Protein AF-A0AAD4E0A7-F1 (afdb_monomer)

Sequence (97 aa):
MTLNGALDTVAQTIHDALIAQGKTPVIWEDAAVVARCFRIIQAPSNYFYLAYTFHPLANLTEAQYELVVGGEQILWSEQFGPQNVDPIVWPRAASSA

pLDDT: mean 83.66, std 12.06, range [45.91, 97.06]

Foldseek 3Di:
DDPLVVLLVVVVVVCVVQVVVVHDDDDDPVRPPPDDLADADEQDDQDLVSLLPDDPCPPHDPVSPVRYPYYDHDDDPPPDDPVCVVVSCPPNVVSRD

InterPro domains:
  IPR015883 Beta-hexosaminidase, catalytic domain [PF00728] (52-97)
  IPR017853 Glycoside hydrolase superfamily [SSF51445] (9-97)

Radius of gyration: 17.19 Å; Cα contacts (8 Å, |Δi|>4): 62; chains: 1; bounding box: 36×36×46 Å

Secondary structure (DSSP, 8-state):
--HHHHHHHHHHHHHHHHHHTTPPP---TTS---S---EEEE---SSHHHHHT--TTTT--HHHHTTEEEEE----GGG--TTTHHHHHTTGGGGG-

Nearest PDB structures (foldseek):
  1np0-assembly1_D  TM=8.996E-01  e=9.091E-03  Homo sapiens
  2gjx-assembly1_A  TM=8.364E-01  e=8.528E-03  Homo sapiens
  2gjx-assembly1_B  TM=9.415E-01  e=2.370E-02  Homo sapiens
  5oar-assembly1_B  TM=9.083E-01  e=3.707E-02  Aspergillus oryzae
  6p5n-assembly1_Aq  TM=2.909E-01  e=1.946E+00  Homo sapiens

Mean predicted aligned error: 6.36 Å

Organism: NCBI:txid1912939

Structure (mmCIF, N/CA/C/O backbone):
data_AF-A0AAD4E0A7-F1
#
_entry.id   AF-A0AAD4E0A7-F1
#
loop_
_atom_site.group_PDB
_atom_site.id
_atom_site.type_symbol
_atom_site.label_atom_id
_atom_site.label_alt_id
_atom_site.label_comp_id
_atom_site.label_asym_id
_atom_site.label_entity_id
_atom_site.label_seq_id
_atom_site.pdbx_PDB_ins_code
_atom_site.Cartn_x
_atom_site.Cartn_y
_atom_site.Cartn_z
_atom_site.occupancy
_atom_site.B_iso_or_equiv
_atom_site.auth_seq_id
_atom_site.auth_comp_id
_atom_site.auth_asym_id
_atom_site.auth_atom_id
_atom_site.pdbx_PDB_model_num
ATOM 1 N N . MET A 1 1 ? -5.009 18.600 26.041 1.00 73.81 1 MET A N 1
ATOM 2 C CA . MET A 1 1 ? -5.016 17.885 24.748 1.00 73.81 1 MET A CA 1
ATOM 3 C C . MET A 1 1 ? -3.635 18.037 24.137 1.00 73.81 1 MET A C 1
ATOM 5 O O . MET A 1 1 ? -3.151 19.160 24.081 1.00 73.81 1 MET A O 1
ATOM 9 N N . THR A 1 2 ? -2.959 16.938 23.804 1.00 93.56 2 THR A N 1
ATOM 10 C CA . THR A 1 2 ? -1.654 16.968 23.118 1.00 93.56 2 THR A CA 1
ATOM 11 C C . THR A 1 2 ? -1.871 17.062 21.607 1.00 93.56 2 THR A C 1
ATOM 13 O O . THR A 1 2 ? -2.963 16.748 21.137 1.00 93.56 2 THR A O 1
ATOM 16 N N . LEU A 1 3 ? -0.851 17.469 20.840 1.00 87.19 3 LEU A N 1
ATOM 17 C CA . LEU A 1 3 ? -0.919 17.462 19.371 1.00 87.19 3 LEU A CA 1
ATOM 18 C C . LEU A 1 3 ? -1.270 16.062 18.845 1.00 87.19 3 LEU A C 1
ATOM 20 O O . LEU A 1 3 ? -2.203 15.923 18.067 1.00 87.19 3 LEU A O 1
ATOM 24 N N . ASN A 1 4 ? -0.602 15.026 19.354 1.00 85.00 4 ASN A N 1
ATOM 25 C CA . ASN A 1 4 ? -0.876 13.644 18.955 1.00 85.00 4 ASN A CA 1
ATOM 26 C C . ASN A 1 4 ? -2.309 13.224 19.305 1.00 85.00 4 ASN A C 1
ATOM 28 O O . ASN A 1 4 ? -3.018 12.725 18.445 1.00 85.00 4 ASN A O 1
ATOM 32 N N . GLY A 1 5 ? -2.792 13.549 20.511 1.00 86.19 5 GLY A N 1
ATOM 33 C CA . GLY A 1 5 ? -4.180 13.263 20.879 1.00 86.19 5 GLY A CA 1
ATOM 34 C C . GLY A 1 5 ? -5.202 14.002 20.006 1.00 86.19 5 GLY A C 1
ATOM 35 O O . GLY A 1 5 ? -6.297 13.495 19.772 1.00 86.19 5 GLY A O 1
ATOM 36 N N . ALA A 1 6 ? -4.855 15.187 19.494 1.00 87.81 6 ALA A N 1
ATOM 37 C CA . ALA A 1 6 ? -5.683 15.910 18.535 1.00 87.81 6 ALA A CA 1
ATOM 38 C C . ALA A 1 6 ? -5.717 15.230 17.165 1.00 87.81 6 ALA A C 1
ATOM 40 O O . ALA A 1 6 ? -6.797 15.063 16.603 1.00 87.81 6 ALA A O 1
ATOM 41 N N . LEU A 1 7 ? -4.558 14.806 16.662 1.00 85.75 7 LEU A N 1
ATOM 42 C CA . LEU A 1 7 ? -4.442 14.084 15.396 1.00 85.75 7 LEU A CA 1
ATOM 43 C C . LEU A 1 7 ? -5.188 12.743 15.447 1.00 85.75 7 LEU A C 1
ATOM 45 O O . LEU A 1 7 ? -5.954 12.447 14.532 1.00 85.75 7 LEU A O 1
ATOM 49 N N . ASP A 1 8 ? -5.067 12.004 16.551 1.00 84.12 8 ASP A N 1
ATOM 50 C CA . ASP A 1 8 ? -5.788 10.745 16.765 1.00 84.12 8 ASP A CA 1
ATOM 51 C C . ASP A 1 8 ? -7.305 10.962 16.765 1.00 84.12 8 ASP A C 1
ATOM 53 O O . ASP A 1 8 ? -8.051 10.225 16.120 1.00 84.12 8 ASP A O 1
ATOM 57 N N . THR A 1 9 ? -7.772 12.016 17.443 1.00 89.25 9 THR A N 1
ATOM 58 C CA . THR A 1 9 ? -9.202 12.361 17.480 1.00 89.25 9 THR A CA 1
ATOM 59 C C . THR A 1 9 ? -9.732 12.672 16.079 1.00 89.25 9 THR A C 1
ATOM 61 O O . THR A 1 9 ? -10.815 12.211 15.711 1.00 89.25 9 THR A O 1
ATOM 64 N N . VAL A 1 10 ? -8.974 13.428 15.275 1.00 89.06 10 VAL A N 1
ATOM 65 C CA . VAL A 1 10 ? -9.352 13.751 13.891 1.00 89.06 10 VAL A CA 1
ATOM 66 C C . VAL A 1 10 ? -9.402 12.489 13.029 1.00 89.06 10 VAL A C 1
ATOM 68 O O . VAL A 1 10 ? -10.398 12.275 12.338 1.00 89.06 10 VAL A O 1
ATOM 71 N N . ALA A 1 11 ? -8.377 11.636 13.100 1.00 85.81 11 ALA A N 1
ATOM 72 C CA . ALA A 1 11 ? -8.322 10.396 12.330 1.00 85.81 11 ALA A CA 1
ATOM 73 C C . ALA A 1 11 ? -9.510 9.472 12.651 1.00 85.81 11 ALA A C 1
ATOM 75 O O . ALA A 1 11 ? -10.216 9.037 11.740 1.00 85.81 11 ALA A O 1
ATOM 76 N N . GLN A 1 12 ? -9.797 9.243 13.938 1.00 87.38 12 GLN A N 1
ATOM 77 C CA . GLN A 1 12 ? -10.908 8.379 14.354 1.00 87.38 12 GLN A CA 1
ATOM 78 C C . GLN A 1 12 ? -12.272 8.940 13.947 1.00 87.38 12 GLN A C 1
ATOM 80 O O . GLN A 1 12 ? -13.110 8.203 13.435 1.00 87.38 12 GLN A O 1
ATOM 85 N N . THR A 1 13 ? -12.472 10.256 14.063 1.00 92.44 13 THR A N 1
ATOM 86 C CA . THR A 1 13 ? -13.731 10.892 13.640 1.00 92.44 13 THR A CA 1
ATOM 87 C C . THR A 1 13 ? -13.999 10.675 12.145 1.00 92.44 13 THR A C 1
ATOM 89 O O . THR A 1 13 ? -15.132 10.401 11.745 1.00 92.44 13 THR A O 1
ATOM 92 N N . ILE A 1 14 ? -12.962 10.765 11.302 1.00 90.12 14 ILE A N 1
ATOM 93 C CA . ILE A 1 14 ? -13.077 10.505 9.859 1.00 90.12 14 ILE A CA 1
ATOM 94 C C . ILE A 1 14 ? -13.361 9.021 9.598 1.00 90.12 14 ILE A C 1
ATOM 96 O O . ILE A 1 14 ? -14.214 8.701 8.768 1.00 90.12 14 ILE A O 1
ATOM 100 N N . HIS A 1 15 ? -12.685 8.113 10.306 1.00 88.56 15 HIS A N 1
ATOM 101 C CA . HIS A 1 15 ? -12.913 6.674 10.170 1.00 88.56 15 HIS A CA 1
ATOM 102 C C . HIS A 1 15 ? -14.350 6.283 10.514 1.00 88.56 15 HIS A C 1
ATOM 104 O O . HIS A 1 15 ? -14.992 5.602 9.715 1.00 88.56 15 HIS A O 1
ATOM 110 N N . ASP A 1 16 ? -14.877 6.757 11.643 1.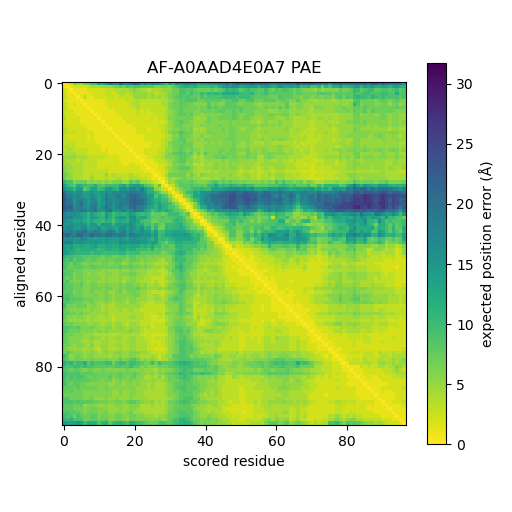00 90.69 16 ASP A N 1
ATOM 111 C CA . ASP A 1 16 ? -16.248 6.475 12.070 1.00 90.69 16 ASP A CA 1
ATOM 112 C C . ASP A 1 16 ? -17.267 6.987 11.045 1.00 90.69 16 ASP A C 1
ATOM 114 O O . ASP A 1 16 ? -18.213 6.278 10.695 1.00 90.69 16 ASP A O 1
ATOM 118 N N . ALA A 1 17 ? -17.039 8.180 10.484 1.00 94.31 17 ALA A N 1
ATOM 119 C CA . ALA A 1 17 ? -17.892 8.741 9.439 1.00 94.31 17 ALA A CA 1
ATOM 120 C C . ALA A 1 17 ? -17.866 7.914 8.138 1.00 94.31 17 ALA A C 1
ATOM 122 O O . ALA A 1 17 ? -18.905 7.742 7.497 1.00 94.31 17 ALA A O 1
ATOM 123 N N . LEU A 1 18 ? -16.702 7.387 7.741 1.00 91.75 18 LEU A N 1
ATOM 124 C CA . LEU A 1 18 ? -16.569 6.512 6.571 1.00 91.75 18 LEU A CA 1
ATOM 125 C C . LEU A 1 18 ? -17.221 5.143 6.809 1.00 91.75 18 LEU A C 1
ATOM 127 O O . LEU A 1 18 ? -17.941 4.649 5.940 1.00 91.75 18 LEU A O 1
ATOM 131 N N . ILE A 1 19 ? -17.031 4.560 7.993 1.00 91.12 19 ILE A N 1
ATOM 132 C CA . ILE A 1 19 ? -17.621 3.271 8.376 1.00 91.12 19 ILE A CA 1
ATOM 133 C C . ILE A 1 19 ? -19.145 3.376 8.463 1.00 91.12 19 ILE A C 1
ATOM 135 O O . ILE A 1 19 ? -19.839 2.485 7.977 1.00 91.12 19 ILE A O 1
ATOM 139 N N . ALA A 1 20 ? -19.685 4.478 8.993 1.00 95.25 20 ALA A N 1
ATOM 140 C CA . ALA A 1 20 ? -21.125 4.740 9.006 1.00 95.25 20 ALA A CA 1
ATOM 141 C C . ALA A 1 20 ? -21.734 4.807 7.590 1.00 95.25 20 ALA A C 1
ATOM 143 O O . ALA A 1 20 ? -22.919 4.536 7.416 1.00 95.25 20 ALA A O 1
ATOM 144 N N . GLN A 1 21 ? -20.925 5.118 6.568 1.00 97.06 21 GLN A N 1
ATOM 145 C CA . GLN A 1 21 ? -21.309 5.064 5.151 1.00 97.06 21 GLN A CA 1
ATOM 146 C C . GLN A 1 21 ? -21.055 3.693 4.493 1.00 97.06 21 GLN A C 1
ATOM 148 O O . GLN A 1 21 ? -21.234 3.560 3.284 1.00 97.06 21 GLN A O 1
ATOM 153 N N . GLY A 1 22 ? -20.604 2.684 5.244 1.00 93.75 22 GLY A N 1
ATOM 154 C CA . GLY A 1 22 ? -20.260 1.360 4.721 1.00 93.75 22 GLY A CA 1
ATOM 155 C C . GLY A 1 22 ? -18.938 1.308 3.945 1.00 93.75 22 GLY A C 1
ATOM 156 O O . GLY A 1 22 ? -18.736 0.384 3.160 1.00 93.75 22 GLY A O 1
ATOM 157 N N . LYS A 1 23 ? -18.044 2.291 4.125 1.00 92.00 23 LYS A N 1
ATOM 158 C CA . LYS A 1 23 ? -16.730 2.344 3.462 1.00 92.00 23 LYS A CA 1
ATOM 159 C C . LYS A 1 23 ? -15.623 1.812 4.375 1.00 92.00 23 LYS A C 1
ATOM 161 O O . LYS A 1 23 ? -15.672 1.980 5.593 1.00 92.00 23 LYS A O 1
ATOM 166 N N . THR A 1 24 ? -14.590 1.228 3.771 1.00 87.00 24 THR A N 1
ATOM 167 C CA . THR A 1 24 ? -13.374 0.791 4.472 1.00 87.00 24 THR A CA 1
ATOM 168 C C . THR A 1 24 ? -12.285 1.851 4.303 1.00 87.00 24 THR A C 1
ATOM 170 O O . THR A 1 24 ? -11.882 2.102 3.167 1.00 87.00 24 THR A O 1
ATOM 173 N N . PRO A 1 25 ? -11.811 2.495 5.385 1.00 85.00 25 PRO A N 1
ATOM 174 C CA . PRO A 1 25 ? -10.712 3.448 5.293 1.00 85.00 25 PRO A CA 1
ATOM 175 C C . PRO A 1 25 ? -9.379 2.742 4.999 1.00 85.00 25 PRO A C 1
ATOM 177 O O . PRO A 1 25 ? -9.123 1.652 5.511 1.00 85.00 25 PRO A O 1
ATOM 180 N N . VAL A 1 26 ? -8.528 3.401 4.210 1.00 82.31 26 VAL 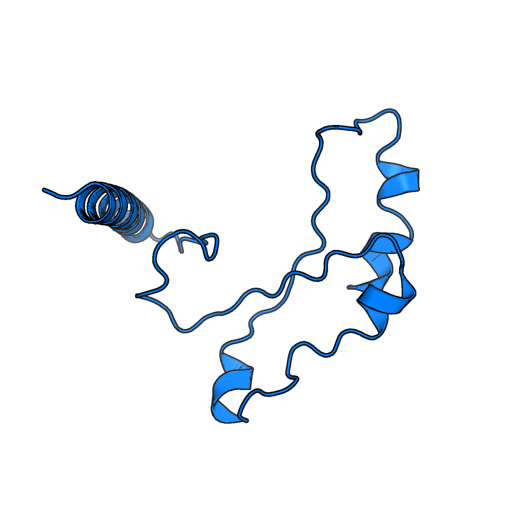A N 1
ATOM 181 C CA . VAL A 1 26 ? -7.117 3.052 3.979 1.00 82.31 26 VAL A CA 1
ATOM 182 C C . VAL A 1 26 ? -6.282 4.247 4.430 1.00 82.31 26 VAL A C 1
ATOM 184 O O . VAL A 1 26 ? -6.630 5.386 4.117 1.00 82.31 26 VAL A O 1
ATOM 187 N N . ILE A 1 27 ? -5.219 3.995 5.194 1.00 81.38 27 ILE A N 1
ATOM 188 C CA . ILE A 1 27 ? -4.378 5.033 5.801 1.00 81.38 27 ILE A CA 1
ATOM 189 C C . ILE A 1 27 ? -2.901 4.794 5.501 1.00 81.38 27 ILE A C 1
ATOM 191 O O . ILE A 1 27 ? -2.477 3.656 5.305 1.00 81.38 27 ILE A O 1
ATOM 195 N N . TRP A 1 28 ? -2.123 5.873 5.520 1.00 78.19 28 TRP A N 1
ATOM 196 C CA . TRP A 1 28 ? -0.664 5.813 5.577 1.00 78.19 28 TRP A CA 1
ATOM 197 C C . TRP A 1 28 ? -0.189 5.439 6.984 1.00 78.19 28 TRP A C 1
ATOM 199 O O . TRP A 1 28 ? -0.869 5.753 7.961 1.00 78.19 28 TRP A O 1
ATOM 209 N N . GLU A 1 29 ? 0.988 4.817 7.093 1.00 73.81 29 GLU A N 1
ATOM 210 C CA . GLU A 1 29 ? 1.535 4.331 8.374 1.00 73.81 29 GLU A CA 1
ATOM 211 C C . GLU A 1 29 ? 1.757 5.447 9.415 1.00 73.81 29 GLU A C 1
ATOM 213 O O . GLU A 1 29 ? 1.700 5.188 10.617 1.00 73.81 29 GLU A O 1
ATOM 218 N N . ASP A 1 30 ? 1.945 6.693 8.968 1.00 68.19 30 ASP A N 1
ATOM 219 C CA . ASP A 1 30 ? 2.146 7.860 9.839 1.00 68.19 30 ASP A CA 1
ATOM 220 C C . ASP A 1 30 ? 0.888 8.246 10.641 1.00 68.19 30 ASP A C 1
ATOM 222 O O . ASP A 1 30 ? 0.979 8.923 11.669 1.00 68.19 30 ASP A O 1
ATOM 226 N N . ALA A 1 31 ? -0.298 7.814 10.199 1.00 60.34 31 ALA A N 1
ATOM 227 C CA . ALA A 1 31 ? -1.514 7.901 10.994 1.00 60.34 31 ALA A CA 1
ATOM 228 C C . ALA A 1 31 ? -1.543 6.694 11.939 1.00 60.34 31 ALA A C 1
ATOM 230 O O . ALA A 1 31 ? -1.641 5.563 11.470 1.00 60.34 31 ALA A O 1
ATOM 231 N N . ALA A 1 32 ? -1.432 6.937 13.252 1.00 53.81 32 ALA A N 1
ATOM 232 C CA . ALA A 1 32 ? -1.308 5.928 14.309 1.00 53.81 32 ALA A CA 1
ATOM 233 C C . ALA A 1 32 ? -2.022 4.602 13.973 1.00 53.81 32 ALA A C 1
ATOM 235 O O . ALA A 1 32 ? -3.249 4.489 14.032 1.00 53.81 32 ALA A O 1
ATOM 236 N N . VAL A 1 33 ? -1.234 3.589 13.597 1.00 51.69 33 VAL A N 1
ATOM 237 C CA . VAL A 1 33 ? -1.720 2.266 13.192 1.00 51.69 33 VAL A CA 1
ATOM 238 C C . VAL A 1 33 ? -2.245 1.525 14.417 1.00 51.69 33 VAL A C 1
ATOM 240 O O . VAL A 1 33 ? -1.536 0.747 15.047 1.00 51.69 33 VAL A O 1
ATOM 243 N N . VAL A 1 34 ? -3.505 1.756 14.774 1.00 48.78 34 VAL A N 1
ATOM 244 C CA . VAL A 1 34 ? -4.239 0.921 15.728 1.00 48.78 34 VAL A CA 1
ATOM 245 C C . VAL A 1 34 ? -5.695 0.856 15.289 1.00 48.78 34 VAL A C 1
ATOM 247 O O . VAL A 1 34 ? -6.517 1.635 15.758 1.00 48.78 34 VAL A O 1
ATOM 250 N N . ALA A 1 35 ? -6.029 -0.073 14.388 1.00 45.91 35 ALA A N 1
ATOM 251 C CA . ALA A 1 35 ? -7.384 -0.640 14.381 1.00 45.91 35 ALA A CA 1
ATOM 252 C C . ALA A 1 35 ? -7.571 -1.884 13.517 1.00 45.91 35 ALA A C 1
ATOM 254 O O . ALA A 1 35 ? -8.468 -2.659 13.836 1.00 45.91 35 ALA A O 1
ATOM 255 N N . ARG A 1 36 ? -6.830 -2.110 12.424 1.00 53.34 36 ARG A N 1
ATOM 256 C CA . ARG A 1 36 ? -7.137 -3.256 11.551 1.00 53.34 36 ARG A CA 1
ATOM 257 C C . ARG A 1 36 ? -5.885 -3.938 11.044 1.00 53.34 36 ARG A C 1
ATOM 259 O O . ARG A 1 36 ? -4.962 -3.293 10.568 1.00 53.34 36 ARG A O 1
ATOM 266 N N . CYS A 1 37 ? -5.887 -5.254 11.214 1.00 52.34 37 CYS A N 1
ATOM 267 C CA . CYS A 1 37 ? -4.820 -6.201 10.943 1.00 52.34 37 CYS A CA 1
ATOM 268 C C . CYS A 1 37 ? -4.562 -6.363 9.436 1.00 52.34 37 CYS A C 1
ATOM 270 O O . CYS A 1 37 ? -4.538 -7.478 8.943 1.00 52.34 37 CYS A O 1
ATOM 272 N N . PHE A 1 38 ? -4.412 -5.274 8.688 1.00 59.03 38 PHE A N 1
ATOM 273 C CA . PHE A 1 38 ? -4.114 -5.327 7.264 1.00 59.03 38 PHE A CA 1
ATOM 274 C C . PHE A 1 38 ? -2.921 -4.435 6.949 1.00 59.03 38 PHE A C 1
ATOM 276 O O . PHE A 1 38 ? -2.804 -3.328 7.475 1.00 59.03 38 PHE A O 1
ATOM 283 N N . ARG A 1 39 ? -2.025 -4.940 6.105 1.00 62.69 39 ARG A N 1
ATOM 284 C CA . ARG A 1 39 ? -0.819 -4.259 5.644 1.00 62.69 39 ARG A CA 1
ATOM 285 C C . ARG A 1 39 ? -0.849 -4.169 4.122 1.00 62.69 39 ARG A C 1
ATOM 287 O O . ARG A 1 39 ? -0.984 -5.184 3.442 1.00 62.69 39 ARG A O 1
ATOM 294 N N . ILE A 1 40 ? -0.682 -2.952 3.616 1.00 66.44 40 ILE A N 1
ATOM 295 C CA . ILE A 1 40 ? -0.348 -2.674 2.217 1.00 66.44 40 ILE A CA 1
ATOM 296 C C . ILE A 1 40 ? 1.159 -2.453 2.170 1.00 66.44 40 ILE A C 1
ATOM 298 O O . ILE A 1 40 ? 1.694 -1.737 3.015 1.00 66.44 40 ILE A O 1
ATOM 302 N N . ILE A 1 41 ? 1.850 -3.087 1.224 1.00 66.25 41 ILE A N 1
ATOM 303 C CA . ILE A 1 41 ? 3.303 -2.953 1.104 1.00 66.25 41 ILE A CA 1
ATOM 304 C C . ILE A 1 41 ? 3.653 -2.071 -0.088 1.00 66.25 41 ILE A C 1
ATOM 306 O O . ILE A 1 41 ? 3.198 -2.297 -1.208 1.00 66.25 41 ILE A O 1
ATOM 310 N N . GLN A 1 42 ? 4.497 -1.075 0.160 1.00 67.06 42 GLN A N 1
ATOM 311 C CA . GLN A 1 42 ? 5.019 -0.193 -0.870 1.00 67.06 42 GLN A CA 1
ATOM 312 C C . GLN A 1 42 ? 6.419 -0.657 -1.289 1.00 67.06 42 GLN A C 1
ATOM 314 O O . GLN A 1 42 ? 7.277 -0.899 -0.441 1.00 67.06 42 GLN A O 1
ATOM 319 N 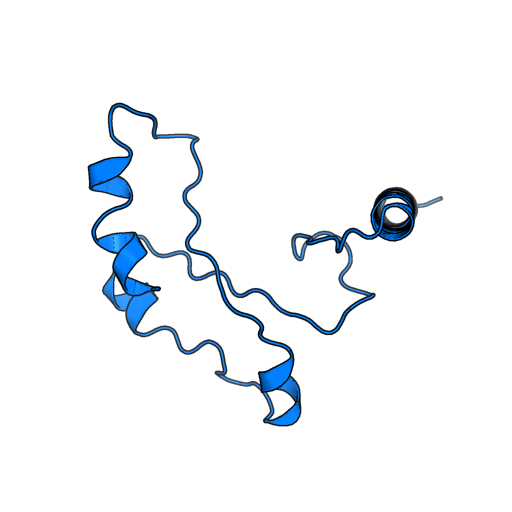N . ALA A 1 43 ? 6.656 -0.771 -2.598 1.00 65.19 43 ALA A N 1
ATOM 320 C CA . ALA A 1 43 ? 7.954 -1.150 -3.162 1.00 65.19 43 ALA A CA 1
ATOM 321 C C . ALA A 1 43 ? 8.535 -0.003 -4.016 1.00 65.19 43 ALA A C 1
ATOM 323 O O . ALA A 1 43 ? 8.545 -0.095 -5.248 1.00 65.19 43 ALA A O 1
ATOM 324 N N . PRO A 1 44 ? 9.008 1.100 -3.396 1.00 61.53 44 PRO A N 1
ATOM 325 C CA . PRO A 1 44 ? 9.579 2.220 -4.131 1.00 61.53 44 PRO A CA 1
ATOM 326 C C . PRO A 1 44 ? 10.904 1.796 -4.754 1.00 61.53 44 PRO A C 1
ATOM 328 O O . PRO A 1 44 ? 11.879 1.530 -4.051 1.00 61.53 44 PRO A O 1
ATOM 331 N N . SER A 1 45 ? 10.983 1.776 -6.080 1.00 66.50 45 SER A N 1
ATOM 332 C CA . SER A 1 45 ? 12.276 1.697 -6.744 1.00 66.50 45 SER A CA 1
ATOM 333 C C . SER A 1 45 ? 12.258 2.333 -8.121 1.00 66.50 45 SER A C 1
ATOM 335 O O . SER A 1 45 ? 11.352 2.129 -8.924 1.00 66.50 45 SER A O 1
ATOM 337 N N . ASN A 1 46 ? 13.337 3.049 -8.429 1.00 68.12 46 ASN A N 1
ATOM 338 C CA . ASN A 1 46 ? 13.592 3.535 -9.780 1.00 68.12 46 ASN A CA 1
ATOM 339 C C . ASN A 1 46 ? 13.996 2.408 -10.744 1.00 68.12 46 ASN A C 1
ATOM 341 O O . ASN A 1 46 ? 13.982 2.623 -11.957 1.00 68.12 46 ASN A O 1
ATOM 345 N N . TYR A 1 47 ? 14.316 1.219 -10.223 1.00 79.69 47 TYR A N 1
ATOM 346 C CA . TYR A 1 47 ? 14.788 0.072 -10.986 1.00 79.69 47 TYR A CA 1
ATOM 347 C C . TYR A 1 47 ? 13.818 -1.109 -10.903 1.00 79.69 47 TYR A C 1
ATOM 349 O O . TYR A 1 47 ? 13.528 -1.611 -9.816 1.00 79.69 47 TYR A O 1
ATOM 357 N N . PHE A 1 48 ? 13.397 -1.607 -12.069 1.00 80.88 48 PHE A N 1
ATOM 358 C CA . PHE A 1 48 ? 12.433 -2.707 -12.194 1.00 80.88 48 PHE A CA 1
ATOM 359 C C . PHE A 1 48 ? 12.874 -3.988 -11.467 1.00 80.88 48 PHE A C 1
ATOM 361 O O . PHE A 1 48 ? 12.048 -4.668 -10.872 1.00 80.88 48 PHE A O 1
ATOM 368 N N . TYR A 1 49 ? 14.172 -4.320 -11.474 1.00 82.06 49 TYR A N 1
ATOM 369 C CA . TYR A 1 49 ? 14.652 -5.561 -10.863 1.00 82.06 49 TYR A CA 1
ATOM 370 C C . TYR A 1 49 ? 14.493 -5.549 -9.341 1.00 82.06 49 TYR A C 1
ATOM 372 O O . TYR A 1 49 ? 14.175 -6.580 -8.768 1.00 82.06 49 TYR A O 1
ATOM 380 N N . LEU A 1 50 ? 14.642 -4.390 -8.690 1.00 84.88 50 LEU A N 1
ATOM 381 C CA . LEU A 1 50 ? 14.454 -4.275 -7.242 1.00 84.88 50 LEU A CA 1
ATOM 382 C C . LEU A 1 50 ? 12.991 -4.489 -6.850 1.00 84.88 50 LEU A C 1
ATOM 384 O O . LEU A 1 50 ? 12.730 -5.192 -5.880 1.00 84.88 50 LEU A O 1
ATOM 388 N N . ALA A 1 51 ? 12.058 -3.930 -7.626 1.00 86.06 51 ALA A N 1
ATOM 389 C CA . ALA A 1 51 ? 10.630 -4.153 -7.428 1.00 86.06 51 ALA A CA 1
ATOM 390 C C . ALA A 1 51 ? 10.250 -5.623 -7.679 1.00 86.06 51 ALA A C 1
ATOM 392 O O . ALA A 1 51 ? 9.559 -6.220 -6.862 1.00 86.06 51 ALA A O 1
ATOM 393 N N . TYR A 1 52 ? 10.776 -6.234 -8.746 1.00 89.00 52 TYR A N 1
ATOM 394 C CA . TYR A 1 52 ? 10.492 -7.629 -9.097 1.00 89.00 52 TYR A CA 1
ATOM 395 C C . TYR A 1 52 ? 11.033 -8.643 -8.077 1.00 89.00 52 TYR A C 1
ATOM 397 O O . TYR A 1 52 ? 10.417 -9.671 -7.822 1.00 89.00 52 TYR A O 1
ATOM 405 N N . THR A 1 53 ? 12.202 -8.377 -7.485 1.00 90.00 53 THR A N 1
ATOM 406 C CA . THR A 1 53 ? 12.822 -9.281 -6.496 1.00 90.00 53 THR A CA 1
ATOM 407 C C . THR A 1 53 ? 12.339 -9.060 -5.064 1.00 90.00 53 THR A C 1
ATOM 409 O O . THR A 1 53 ? 12.811 -9.734 -4.147 1.00 90.00 53 THR A O 1
ATOM 412 N N . PHE A 1 54 ? 11.448 -8.096 -4.840 1.00 88.81 54 PHE A N 1
ATOM 413 C CA . PHE A 1 54 ? 10.966 -7.779 -3.506 1.00 88.81 54 PHE A CA 1
ATOM 414 C C . PHE A 1 54 ? 10.095 -8.919 -2.955 1.00 88.81 54 PHE A C 1
ATOM 416 O O . PHE A 1 54 ? 9.136 -9.346 -3.591 1.00 88.81 54 PHE A O 1
ATOM 423 N N . HIS A 1 55 ? 10.422 -9.406 -1.753 1.00 90.25 55 HIS A N 1
ATOM 424 C CA . HIS A 1 55 ? 9.671 -10.469 -1.085 1.00 90.25 55 HIS A CA 1
ATOM 425 C C . HIS A 1 55 ? 8.765 -9.877 0.014 1.00 90.25 55 HIS A C 1
ATOM 427 O O . HIS A 1 55 ? 9.254 -9.607 1.115 1.00 90.25 55 HIS A O 1
ATOM 433 N N . PRO A 1 56 ? 7.452 -9.697 -0.238 1.00 87.62 56 PRO A N 1
ATOM 434 C CA . PRO A 1 56 ? 6.541 -9.014 0.690 1.00 87.62 56 PRO A CA 1
ATOM 435 C C . PRO A 1 56 ? 6.315 -9.750 2.019 1.00 87.62 56 PRO A C 1
ATOM 437 O O . PRO A 1 56 ? 5.892 -9.136 2.996 1.00 87.62 56 PRO A O 1
ATOM 440 N N . LEU A 1 57 ? 6.605 -11.052 2.077 1.00 91.38 57 LEU A N 1
ATOM 441 C CA . LEU A 1 57 ? 6.406 -11.886 3.267 1.00 91.38 57 LEU A CA 1
ATOM 442 C C . LEU A 1 57 ? 7.698 -12.109 4.068 1.00 91.38 57 LEU A C 1
ATOM 444 O O . LEU A 1 57 ? 7.714 -12.866 5.043 1.00 91.38 57 LEU A O 1
ATOM 448 N N . ALA A 1 58 ? 8.799 -11.464 3.671 1.00 91.31 58 ALA A N 1
ATOM 449 C CA . ALA A 1 58 ? 10.070 -11.581 4.371 1.00 91.31 58 ALA A CA 1
ATOM 450 C C . ALA A 1 58 ? 9.936 -11.148 5.842 1.00 91.31 58 ALA A C 1
ATOM 452 O O . ALA A 1 58 ? 9.385 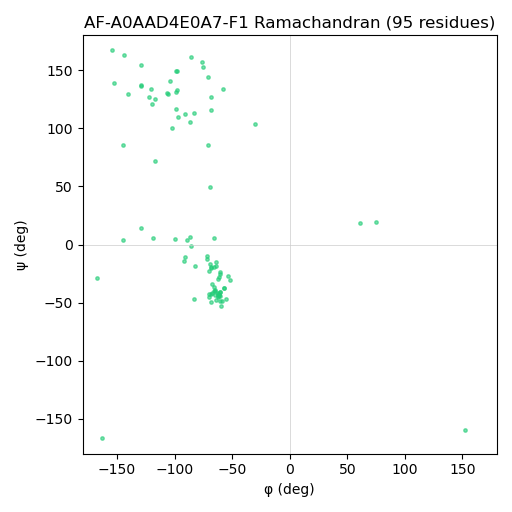-10.091 6.145 1.00 91.31 58 ALA A O 1
ATOM 453 N N . ASN A 1 59 ? 10.486 -11.956 6.754 1.00 92.00 59 ASN A N 1
ATOM 454 C CA . ASN A 1 59 ? 10.472 -11.730 8.206 1.00 92.00 59 ASN A CA 1
ATOM 455 C C . ASN A 1 59 ? 9.071 -11.676 8.856 1.00 92.00 59 ASN A C 1
ATOM 457 O O . ASN A 1 59 ? 8.946 -11.178 9.975 1.00 92.00 59 ASN A O 1
ATOM 461 N N . LEU A 1 60 ? 8.034 -12.194 8.190 1.00 90.50 60 LEU A N 1
ATOM 462 C CA . LEU A 1 60 ? 6.700 -12.374 8.768 1.00 90.50 60 LEU A CA 1
ATOM 463 C C . LEU A 1 60 ? 6.489 -13.822 9.228 1.00 90.50 60 LEU A C 1
ATOM 465 O O . LEU A 1 60 ? 7.035 -14.762 8.645 1.00 90.50 60 LEU A O 1
ATOM 469 N N . THR A 1 61 ? 5.683 -14.005 10.273 1.00 93.06 61 THR A N 1
ATOM 470 C CA . THR A 1 61 ? 5.183 -15.330 10.661 1.00 93.06 61 THR A CA 1
ATOM 471 C C . THR A 1 61 ? 4.063 -15.766 9.718 1.00 93.06 61 THR A C 1
ATOM 473 O O . THR A 1 61 ? 3.390 -14.931 9.121 1.00 93.06 61 THR A O 1
ATOM 476 N N . GLU A 1 62 ? 3.813 -17.070 9.610 1.00 92.94 62 GLU A N 1
ATOM 477 C CA . GLU A 1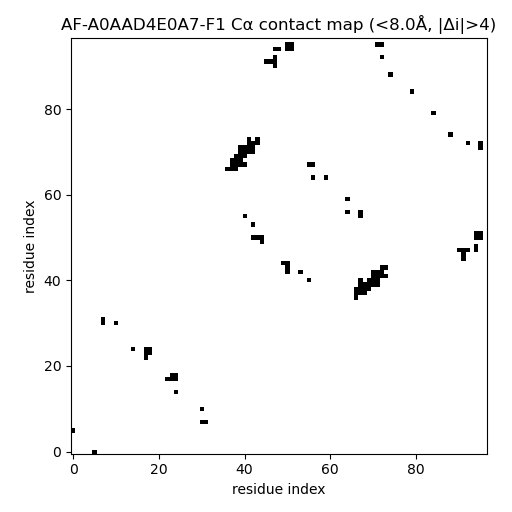 62 ? 2.747 -17.605 8.746 1.00 92.94 62 GLU A CA 1
ATOM 478 C C . GLU A 1 62 ? 1.365 -17.024 9.096 1.00 92.94 62 GLU A C 1
ATOM 480 O O . GLU A 1 62 ? 0.598 -16.646 8.217 1.00 92.94 62 GLU A O 1
ATOM 485 N N . ALA A 1 63 ? 1.093 -16.816 10.390 1.00 91.06 63 ALA A N 1
ATOM 486 C CA . ALA A 1 63 ? -0.132 -16.167 10.859 1.00 91.06 63 ALA A CA 1
ATOM 487 C C . ALA A 1 63 ? -0.276 -14.696 10.407 1.00 91.06 63 ALA A C 1
ATOM 489 O O . ALA A 1 63 ? -1.373 -14.146 10.459 1.00 91.06 63 ALA A O 1
ATOM 490 N N . GLN A 1 64 ? 0.816 -14.041 9.998 1.00 89.12 64 GLN A N 1
ATOM 491 C CA . GLN A 1 64 ? 0.816 -12.662 9.506 1.00 89.12 64 GLN A CA 1
ATOM 492 C C . GLN A 1 64 ? 0.648 -12.565 7.986 1.00 89.12 64 GLN A C 1
ATOM 494 O O . GLN A 1 64 ? 0.372 -11.471 7.497 1.00 89.12 64 GLN A O 1
ATOM 499 N N . TYR A 1 65 ? 0.803 -13.659 7.232 1.00 90.06 65 TYR A N 1
ATOM 500 C CA . TYR A 1 65 ? 0.734 -13.620 5.765 1.00 90.06 65 TYR A CA 1
ATOM 501 C C . TYR A 1 65 ? -0.643 -13.172 5.277 1.00 90.06 65 TYR A C 1
ATOM 503 O O . TYR A 1 65 ? -0.730 -12.298 4.423 1.00 90.06 65 TYR A O 1
ATOM 511 N N . GLU A 1 66 ? -1.703 -13.668 5.913 1.00 88.62 66 GLU A N 1
ATOM 512 C CA . GLU A 1 66 ? -3.098 -13.303 5.618 1.00 88.62 66 GLU A CA 1
ATOM 513 C C . GLU A 1 66 ? -3.419 -11.823 5.898 1.00 88.62 66 GLU A C 1
ATOM 515 O O . GLU A 1 66 ? -4.443 -11.303 5.458 1.00 88.62 66 GLU A O 1
ATOM 520 N N . LEU A 1 67 ? -2.553 -11.121 6.638 1.00 88.50 67 LEU A N 1
ATOM 521 C CA . LEU A 1 67 ? -2.707 -9.690 6.900 1.00 88.50 67 LEU A CA 1
ATOM 522 C C . LEU A 1 67 ? -2.171 -8.844 5.735 1.00 88.50 67 LEU A C 1
ATOM 524 O O . LEU A 1 67 ? -2.504 -7.665 5.628 1.00 88.50 67 LEU A O 1
ATOM 528 N N . VAL A 1 68 ? -1.332 -9.410 4.863 1.00 88.75 68 VAL A N 1
ATOM 529 C CA . VAL A 1 68 ? -0.817 -8.728 3.672 1.00 88.75 68 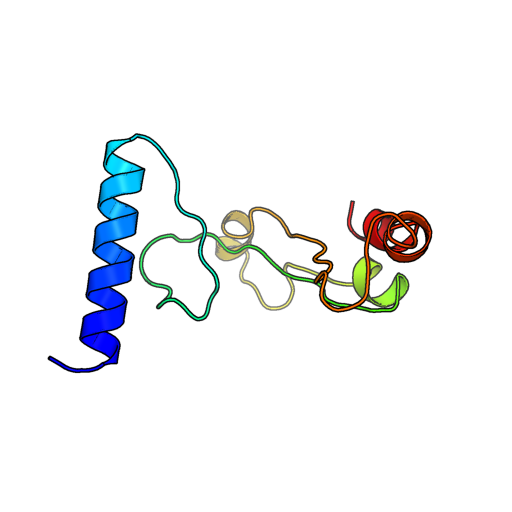VAL A CA 1
ATOM 530 C C . VAL A 1 68 ? -1.809 -8.924 2.533 1.00 88.75 68 VAL A C 1
ATOM 532 O O . VAL A 1 68 ? -1.890 -9.990 1.935 1.00 88.75 68 VAL A O 1
ATOM 535 N N . VAL A 1 69 ? -2.557 -7.870 2.213 1.00 88.38 69 VAL A N 1
ATOM 536 C CA . VAL A 1 69 ? -3.612 -7.925 1.184 1.00 88.38 69 VAL A CA 1
ATOM 537 C C . VAL A 1 69 ? -3.112 -7.565 -0.217 1.00 88.38 69 VAL A C 1
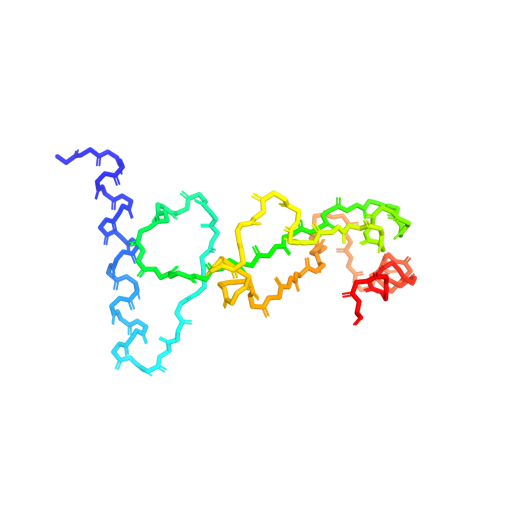ATOM 539 O O . VAL A 1 69 ? -3.832 -7.758 -1.193 1.00 88.38 69 VAL A O 1
ATOM 542 N N . GLY A 1 70 ? -1.889 -7.036 -0.328 1.00 88.06 70 GLY A N 1
ATOM 543 C CA . GLY A 1 70 ? -1.276 -6.648 -1.596 1.00 88.06 70 GLY A CA 1
ATOM 544 C C . GLY A 1 70 ? -0.252 -5.523 -1.450 1.00 88.06 70 GLY A C 1
ATOM 545 O O . GLY A 1 70 ? 0.277 -5.266 -0.363 1.00 88.06 70 GLY A O 1
ATOM 546 N N . GLY A 1 71 ? 0.017 -4.840 -2.562 1.00 86.06 71 GLY A N 1
ATOM 547 C CA . GLY A 1 71 ? 0.929 -3.703 -2.621 1.00 86.06 71 GLY A CA 1
ATOM 548 C C . GLY A 1 71 ? 0.608 -2.747 -3.765 1.00 86.06 71 GLY A C 1
ATOM 549 O O . GLY A 1 71 ? -0.178 -3.068 -4.655 1.00 86.06 71 GLY A O 1
ATOM 550 N N . GLU A 1 72 ? 1.225 -1.568 -3.728 1.00 87.12 72 GLU A N 1
ATOM 551 C CA . GLU A 1 72 ? 1.014 -0.503 -4.711 1.00 87.12 72 GLU A CA 1
ATOM 552 C C . GLU A 1 72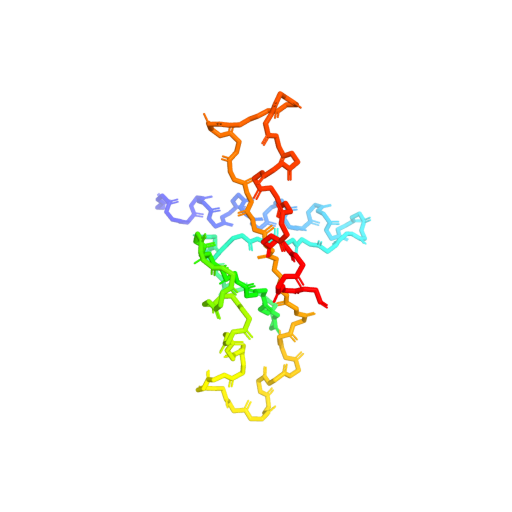 ? 2.351 0.014 -5.263 1.00 87.12 72 GLU A C 1
ATOM 554 O O . GLU A 1 72 ? 3.310 0.251 -4.519 1.00 87.12 72 GLU A O 1
ATOM 559 N N . GLN A 1 73 ? 2.407 0.221 -6.583 1.00 87.94 73 GLN A N 1
ATOM 560 C CA . GLN A 1 73 ? 3.476 0.975 -7.241 1.00 87.94 73 GLN A CA 1
ATOM 561 C C . GLN A 1 73 ? 3.065 2.438 -7.336 1.00 87.94 73 GLN A C 1
ATOM 563 O O . GLN A 1 73 ? 2.129 2.789 -8.053 1.00 87.94 73 GLN A O 1
ATOM 568 N N . ILE A 1 74 ? 3.773 3.287 -6.597 1.00 88.00 74 ILE A N 1
ATOM 569 C CA . ILE A 1 74 ? 3.384 4.681 -6.401 1.00 88.00 74 ILE A CA 1
ATOM 570 C C . ILE A 1 74 ? 4.298 5.583 -7.206 1.00 88.00 74 ILE A C 1
ATOM 572 O O . ILE A 1 74 ? 5.524 5.501 -7.122 1.00 88.00 74 ILE A O 1
ATOM 576 N N . LEU A 1 75 ? 3.671 6.475 -7.959 1.00 87.69 75 LEU A N 1
ATOM 577 C CA . LEU A 1 75 ? 4.336 7.512 -8.713 1.00 87.69 75 LEU A CA 1
ATOM 578 C C . LEU A 1 75 ? 3.824 8.868 -8.192 1.00 87.69 75 LEU A C 1
ATOM 580 O O . LEU A 1 75 ? 2.626 9.135 -8.247 1.00 87.69 75 LEU A O 1
ATOM 584 N N . TRP A 1 76 ? 4.729 9.720 -7.701 1.00 90.25 76 TRP A N 1
ATOM 585 C CA . TRP A 1 76 ? 4.449 11.026 -7.068 1.00 90.25 76 TRP A CA 1
ATOM 586 C C . TRP A 1 76 ? 4.601 12.220 -8.032 1.00 90.25 76 TRP A C 1
ATOM 588 O O . TRP A 1 76 ? 5.720 12.523 -8.451 1.00 90.25 76 TRP A O 1
ATOM 598 N N . SER A 1 77 ? 3.491 12.871 -8.421 1.00 89.94 77 SER A N 1
ATOM 599 C CA . SER A 1 77 ? 3.370 13.771 -9.598 1.00 89.94 77 SER A CA 1
ATOM 600 C C . SER A 1 77 ? 4.160 15.070 -9.598 1.00 89.94 77 SER A C 1
ATOM 602 O O . SER A 1 77 ? 4.057 15.850 -10.539 1.00 89.94 77 SER A O 1
ATOM 604 N N . GLU A 1 78 ? 5.002 15.292 -8.604 1.00 94.06 78 GLU A N 1
ATOM 605 C CA . GLU A 1 78 ? 5.853 16.461 -8.449 1.00 94.06 78 GLU A CA 1
ATOM 606 C C . GLU A 1 78 ? 6.693 16.769 -9.702 1.00 94.06 78 GLU A C 1
ATOM 608 O O . GLU A 1 78 ? 6.985 17.935 -9.961 1.00 94.06 78 GLU A O 1
ATOM 613 N N . GLN A 1 79 ? 7.080 15.759 -10.494 1.00 89.44 79 GLN A N 1
ATOM 614 C CA . GLN A 1 79 ? 7.947 15.926 -11.675 1.00 89.44 79 GLN A CA 1
ATOM 615 C C . GLN A 1 79 ? 7.420 15.285 -12.969 1.00 89.44 79 GLN A C 1
ATOM 617 O O . GLN A 1 79 ? 8.161 15.140 -13.946 1.00 89.44 79 GLN A O 1
ATOM 622 N N . PHE A 1 80 ? 6.148 14.902 -13.022 1.00 86.25 80 PHE A N 1
ATOM 623 C CA . PHE A 1 80 ? 5.579 14.307 -14.229 1.00 86.25 80 PHE A CA 1
ATOM 624 C C . PHE A 1 80 ? 4.132 14.715 -14.457 1.00 86.25 80 PHE A C 1
ATOM 626 O O . PHE A 1 80 ? 3.436 15.214 -13.581 1.00 86.25 80 PHE A O 1
ATOM 633 N N . GLY A 1 81 ? 3.687 14.496 -15.683 1.00 92.25 81 GLY A N 1
ATOM 634 C CA . GLY A 1 81 ? 2.341 14.784 -16.133 1.00 92.25 81 GLY A CA 1
ATOM 635 C C . GLY A 1 81 ? 2.045 14.054 -17.440 1.00 92.25 81 GLY A C 1
ATOM 636 O O . GLY A 1 81 ? 2.814 13.182 -17.853 1.00 92.25 81 GLY A O 1
ATOM 637 N N . PRO A 1 82 ? 0.955 14.418 -18.130 1.00 94.94 82 PRO A N 1
ATOM 638 C CA . PRO A 1 82 ? 0.534 13.757 -19.366 1.00 94.94 82 PRO A CA 1
ATOM 639 C C . PRO A 1 82 ? 1.623 13.684 -20.448 1.00 94.94 82 PRO A C 1
ATOM 641 O O . PRO A 1 82 ? 1.633 12.770 -21.261 1.00 94.94 82 PRO A O 1
ATOM 644 N N . GLN A 1 83 ? 2.566 14.626 -20.441 1.00 95.38 83 GLN A N 1
ATOM 645 C CA . GLN A 1 83 ? 3.678 14.705 -21.385 1.00 95.38 83 GLN A CA 1
ATOM 646 C C . GLN A 1 83 ? 4.744 13.609 -21.223 1.00 95.38 83 GLN A C 1
ATOM 648 O O . GLN A 1 83 ? 5.506 13.371 -22.156 1.00 95.38 83 GLN A O 1
ATOM 653 N N . ASN A 1 84 ? 4.860 12.986 -20.047 1.00 92.06 84 ASN A N 1
ATOM 654 C CA . ASN A 1 84 ? 5.946 12.046 -19.744 1.00 92.06 84 ASN A CA 1
ATOM 655 C C . ASN A 1 84 ? 5.540 10.871 -18.839 1.00 92.06 84 AS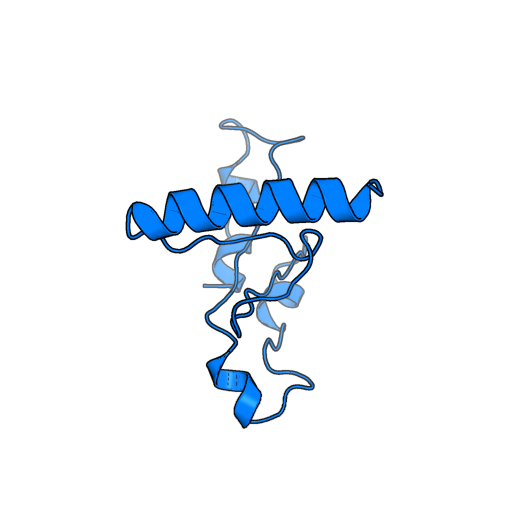N A C 1
ATOM 657 O O . ASN A 1 84 ? 6.404 10.073 -18.486 1.00 92.06 84 ASN A O 1
ATOM 661 N N . VAL A 1 85 ? 4.263 10.735 -18.474 1.00 93.44 85 VAL A N 1
ATOM 662 C CA . VAL A 1 85 ? 3.798 9.682 -17.558 1.00 93.44 85 VAL A CA 1
ATOM 663 C C . VAL A 1 85 ? 4.023 8.276 -18.117 1.00 93.44 85 VAL A C 1
ATOM 665 O O . VAL A 1 85 ? 4.570 7.438 -17.412 1.00 93.44 85 VAL A O 1
ATOM 668 N N . ASP A 1 86 ? 3.710 8.023 -19.386 1.00 94.00 86 ASP A N 1
ATOM 669 C CA . ASP A 1 86 ? 3.808 6.685 -19.985 1.00 94.00 86 ASP A CA 1
ATOM 670 C C . ASP A 1 86 ? 5.223 6.082 -19.953 1.00 94.00 86 ASP A C 1
ATOM 672 O O . ASP A 1 86 ? 5.370 4.979 -19.422 1.00 94.00 86 ASP A O 1
ATOM 676 N N . PRO A 1 87 ? 6.283 6.763 -20.442 1.00 92.00 87 PRO A N 1
ATOM 677 C CA . PRO A 1 87 ? 7.643 6.216 -20.397 1.00 92.00 87 PRO A CA 1
ATOM 678 C C . PRO A 1 87 ? 8.220 6.140 -18.976 1.00 92.00 87 PRO A C 1
ATOM 680 O O . PRO A 1 87 ? 9.221 5.464 -18.747 1.00 92.00 87 PRO A O 1
ATOM 683 N N . ILE A 1 88 ? 7.621 6.853 -18.019 1.00 89.56 88 ILE A N 1
ATOM 684 C CA . ILE A 1 88 ? 7.982 6.779 -16.606 1.00 89.56 88 ILE A CA 1
ATOM 685 C C . ILE A 1 88 ? 7.276 5.573 -15.970 1.00 89.56 88 ILE A C 1
ATOM 687 O O . ILE A 1 88 ? 7.920 4.792 -15.275 1.00 89.56 88 ILE A O 1
ATOM 691 N N . VAL A 1 89 ? 5.980 5.374 -16.190 1.00 90.38 89 VAL A N 1
ATOM 692 C CA . VAL A 1 89 ? 5.219 4.265 -15.598 1.00 90.38 89 VAL A CA 1
ATOM 693 C C . VAL A 1 89 ? 5.662 2.934 -16.192 1.00 90.38 89 VAL A C 1
ATOM 695 O O . VAL A 1 89 ? 5.978 2.000 -15.454 1.00 90.38 89 VAL A O 1
ATOM 698 N N . TRP A 1 90 ? 5.736 2.838 -17.516 1.00 92.19 90 TRP A N 1
ATOM 699 C CA . TRP A 1 90 ? 5.989 1.582 -18.211 1.00 92.19 90 TRP A CA 1
ATOM 700 C C . TRP A 1 90 ? 7.427 1.498 -18.731 1.00 92.19 90 TRP A C 1
ATOM 702 O O . TRP A 1 90 ? 7.967 2.490 -19.215 1.00 92.19 90 TRP A O 1
ATOM 712 N N . PRO A 1 91 ? 8.074 0.319 -18.649 1.00 91.25 91 PRO A N 1
ATOM 713 C CA . PRO A 1 91 ? 7.556 -0.970 -18.168 1.00 91.25 91 PRO A CA 1
ATOM 714 C C . PRO A 1 91 ? 7.673 -1.169 -16.644 1.00 91.25 91 PRO A C 1
ATOM 716 O O . PRO A 1 91 ? 7.418 -2.262 -16.151 1.00 91.25 91 PRO A O 1
ATOM 719 N N . ARG A 1 92 ? 8.087 -0.152 -15.879 1.00 88.75 92 ARG A N 1
ATOM 720 C CA . ARG A 1 92 ? 8.445 -0.305 -14.457 1.00 88.75 92 ARG A CA 1
ATOM 721 C C . ARG A 1 92 ? 7.283 -0.807 -13.598 1.00 88.75 92 ARG A C 1
ATOM 723 O O . ARG A 1 92 ? 7.476 -1.751 -12.841 1.00 88.75 92 ARG A O 1
ATOM 730 N N . ALA A 1 93 ? 6.080 -0.268 -13.771 1.00 89.25 93 ALA A N 1
ATOM 731 C CA . ALA A 1 93 ? 4.892 -0.710 -13.043 1.00 89.25 93 ALA A CA 1
ATOM 732 C C . ALA A 1 93 ? 4.535 -2.186 -13.307 1.00 89.25 93 ALA A C 1
ATOM 734 O O . ALA A 1 93 ? 4.017 -2.853 -12.417 1.00 89.25 93 ALA A O 1
ATOM 735 N N . ALA A 1 94 ? 4.888 -2.731 -14.480 1.00 90.81 94 ALA A N 1
ATOM 736 C CA . ALA A 1 94 ? 4.632 -4.136 -14.809 1.00 90.81 94 ALA A CA 1
ATOM 737 C C . ALA A 1 94 ? 5.473 -5.105 -13.966 1.00 90.81 94 ALA A C 1
ATOM 739 O O . ALA A 1 94 ? 5.131 -6.273 -13.864 1.00 90.81 94 ALA A O 1
ATOM 740 N N . SER A 1 95 ? 6.566 -4.638 -13.353 1.00 90.88 95 SER A N 1
ATOM 741 C CA . SER A 1 95 ? 7.404 -5.482 -12.493 1.00 90.88 95 SER A CA 1
ATOM 742 C C . SER A 1 95 ? 6.762 -5.839 -11.148 1.00 90.88 95 SER A C 1
ATOM 744 O O . SER A 1 95 ? 7.303 -6.675 -10.432 1.00 90.88 95 SER A O 1
ATOM 746 N N . SER A 1 96 ? 5.638 -5.210 -10.792 1.00 86.62 96 SER A N 1
ATOM 747 C CA . SER A 1 96 ? 4.900 -5.464 -9.545 1.00 86.62 96 SER A CA 1
ATOM 748 C C . SER A 1 96 ? 3.470 -5.965 -9.763 1.00 86.62 96 SER A C 1
ATOM 750 O O . SER A 1 96 ? 2.731 -6.065 -8.787 1.00 86.62 96 SER A O 1
ATOM 752 N N . ALA A 1 97 ? 3.081 -6.225 -11.016 1.00 84.38 97 ALA A N 1
ATOM 753 C CA . ALA A 1 97 ? 1.779 -6.779 -11.392 1.00 84.38 97 ALA A CA 1
ATOM 754 C C . ALA A 1 97 ? 1.849 -8.309 -11.468 1.00 84.38 97 ALA A C 1
ATOM 756 O O . ALA A 1 97 ? 0.868 -8.953 -11.039 1.00 84.38 97 ALA A O 1
#

Solvent-accessible surface area (backbone atoms only — not comparable to full-atom values): 6358 Å² total; per-residue (Å²): 136,52,72,65,58,49,51,52,51,52,52,50,54,53,45,52,57,37,44,76,70,75,45,84,86,84,80,60,79,89,55,80,85,78,86,68,83,65,42,76,47,76,56,90,58,100,44,44,66,61,38,51,68,57,64,93,65,68,96,55,56,80,89,49,51,83,23,52,81,52,65,53,83,84,82,76,64,90,84,54,46,94,93,50,40,64,76,62,45,48,73,46,54,65,38,77,110